Protein AF-A0A2D4WME4-F1 (afdb_monomer_lite)

pLDDT: mean 76.22, std 17.7, range [35.75, 96.25]

Radius of gyration: 24.3 Å; chains: 1; bounding box: 47×23×70 Å

Sequence (103 aa):
MIMSYLLRKIFPWVVEISLWLMLVAGAVMGYEGNYLGSAAMSALLGAAMGFFAGVIPIGMLQTMIRNNILLESMVKDGYGRPRLSLHKGQVVEMPYVSSEDQL

Foldseek 3Di:
DVVVVVCVVCLVVVLVVQLVVLLQVQLVVQLVVCPPVDSNVRSNVRSVVSNVVSCVVSVVVVVVVVVVVVVVVCVVVCPPPQPQDPDPNDRDRDPPDDPPPPD

Secondary structure (DSSP, 8-state):
-HHHHHHHHHHHHHHHHHHHHHHHHHHHHHHHHTTTS-HHHHHHHHHHHHHHHHHHHHHHHHHHHHHHHHHHHHHHTTTTS--EEEETTEEEE-----TT---

Structure (mmCIF, N/CA/C/O backbone):
data_AF-A0A2D4WME4-F1
#
_entry.id   AF-A0A2D4WME4-F1
#
loop_
_atom_site.group_PDB
_atom_site.id
_atom_site.type_symbol
_atom_site.label_atom_id
_atom_site.label_alt_id
_atom_site.label_comp_id
_atom_site.label_asym_id
_atom_site.label_entity_id
_atom_site.label_seq_id
_atom_site.pdbx_PDB_ins_code
_atom_site.Cartn_x
_atom_site.Cartn_y
_atom_site.Cartn_z
_atom_site.occupancy
_atom_site.B_iso_or_equiv
_atom_site.auth_seq_id
_atom_site.auth_comp_id
_atom_site.auth_asym_id
_atom_site.auth_atom_id
_atom_site.pdbx_PDB_model_num
ATOM 1 N N . MET A 1 1 ? -21.127 -11.366 15.732 1.00 60.62 1 MET A N 1
ATOM 2 C CA . MET A 1 1 ? -19.805 -11.924 16.112 1.00 60.62 1 MET A CA 1
ATOM 3 C C . MET A 1 1 ? -19.073 -12.600 14.949 1.00 60.62 1 MET A C 1
ATOM 5 O O . MET A 1 1 ? -17.888 -12.346 14.792 1.00 60.62 1 MET A O 1
ATOM 9 N N . ILE A 1 2 ? -19.734 -13.399 14.099 1.00 64.00 2 ILE A N 1
ATOM 10 C CA . ILE A 1 2 ? -19.079 -14.060 12.945 1.00 64.00 2 ILE A CA 1
ATOM 11 C C . ILE A 1 2 ? -18.520 -13.071 11.906 1.00 64.00 2 ILE A C 1
ATOM 13 O O . ILE A 1 2 ? -17.368 -13.202 11.504 1.00 64.00 2 ILE A O 1
ATOM 17 N N . MET A 1 3 ? -19.278 -12.027 11.547 1.00 58.12 3 MET A N 1
ATOM 18 C CA . MET A 1 3 ? -18.844 -11.027 10.557 1.00 58.12 3 MET A CA 1
ATOM 19 C C . MET A 1 3 ? -17.570 -10.276 10.992 1.00 58.12 3 MET A C 1
ATOM 21 O O . MET A 1 3 ? -16.644 -10.107 10.205 1.00 58.12 3 MET A O 1
ATOM 25 N N . SER A 1 4 ? -17.483 -9.878 12.268 1.00 66.94 4 SER A N 1
ATOM 26 C CA . SER A 1 4 ? -16.319 -9.159 12.809 1.00 66.94 4 SER A CA 1
ATOM 27 C C . SER A 1 4 ? -15.069 -10.037 12.899 1.00 66.94 4 SER A C 1
ATOM 29 O O . SER A 1 4 ? -13.957 -9.544 12.727 1.00 66.94 4 SER A O 1
ATOM 31 N N . TYR A 1 5 ? -15.240 -11.337 13.156 1.00 70.44 5 TYR A N 1
ATOM 32 C CA . TYR A 1 5 ? -14.137 -12.297 13.171 1.00 70.44 5 TYR A CA 1
ATOM 33 C C . TYR A 1 5 ? -13.589 -12.545 11.760 1.00 70.44 5 TYR A C 1
ATOM 35 O O . TYR A 1 5 ? -12.378 -12.494 11.550 1.00 70.44 5 TYR A O 1
ATOM 43 N N . LEU A 1 6 ? -14.479 -12.738 10.781 1.00 72.75 6 LEU A N 1
ATOM 44 C CA . LEU A 1 6 ? -14.095 -12.923 9.380 1.00 72.75 6 LEU A CA 1
ATOM 45 C C . LEU A 1 6 ? -13.369 -11.694 8.826 1.00 72.75 6 LEU A C 1
ATOM 47 O O . LEU A 1 6 ? -12.316 -11.844 8.212 1.00 72.75 6 LEU A O 1
ATOM 51 N N . LEU A 1 7 ? -13.862 -10.487 9.121 1.00 71.00 7 LEU A N 1
ATOM 52 C CA . LEU A 1 7 ? -13.192 -9.239 8.747 1.00 71.00 7 LEU A CA 1
ATOM 53 C C . LEU A 1 7 ? -11.784 -9.144 9.345 1.00 71.00 7 LEU A C 1
ATOM 55 O O . LEU A 1 7 ? -10.840 -8.881 8.610 1.00 71.00 7 LEU A O 1
ATOM 59 N N . ARG A 1 8 ? -11.598 -9.439 10.639 1.00 73.19 8 ARG A N 1
ATOM 60 C CA . ARG A 1 8 ? -10.256 -9.435 11.257 1.00 73.19 8 ARG A CA 1
ATOM 61 C C . ARG A 1 8 ? -9.307 -10.460 10.643 1.00 73.19 8 ARG A C 1
ATOM 63 O O . ARG A 1 8 ? -8.107 -10.214 10.605 1.00 73.19 8 ARG A O 1
ATOM 70 N N . LYS A 1 9 ? -9.830 -11.597 10.181 1.00 80.75 9 LYS A N 1
ATOM 71 C CA . LYS A 1 9 ? -9.023 -12.656 9.574 1.00 80.75 9 LYS A CA 1
ATOM 72 C C . LYS A 1 9 ? -8.642 -12.341 8.130 1.00 80.75 9 LYS A C 1
ATOM 74 O O . LYS A 1 9 ? -7.520 -12.632 7.750 1.00 80.75 9 LYS A O 1
ATOM 79 N N . ILE A 1 10 ? -9.551 -11.767 7.343 1.00 83.38 10 ILE A N 1
ATOM 80 C CA . ILE A 1 10 ? -9.369 -11.523 5.901 1.00 83.38 10 ILE A CA 1
ATOM 81 C C . ILE A 1 10 ? -8.655 -10.194 5.637 1.00 83.38 10 ILE A C 1
ATOM 83 O O . ILE A 1 10 ? -7.885 -10.085 4.689 1.00 83.38 10 ILE A O 1
ATOM 87 N N . PHE A 1 11 ? -8.862 -9.184 6.480 1.00 80.62 11 PHE A N 1
ATOM 88 C CA . PHE A 1 11 ? -8.331 -7.841 6.254 1.00 80.62 11 PHE A CA 1
ATOM 89 C C . PHE A 1 11 ? -6.792 -7.768 6.127 1.00 80.62 11 PHE A C 1
ATOM 91 O O . PHE A 1 11 ? -6.326 -7.093 5.210 1.00 80.62 11 PHE A O 1
ATOM 98 N N . PRO A 1 12 ? -5.984 -8.487 6.937 1.00 82.88 12 PRO A N 1
ATOM 99 C CA . PRO A 1 12 ? -4.533 -8.538 6.740 1.00 82.88 12 PRO A CA 1
ATOM 100 C C . PRO A 1 12 ? -4.131 -9.091 5.366 1.00 82.88 12 PRO A C 1
ATOM 102 O O . PRO A 1 12 ? -3.237 -8.546 4.729 1.00 82.88 12 PRO A O 1
ATOM 105 N N . TRP A 1 13 ? -4.842 -10.110 4.872 1.00 87.31 13 TRP A N 1
ATOM 106 C CA . TRP A 1 13 ? -4.598 -10.676 3.542 1.00 87.31 13 TRP A CA 1
ATOM 107 C C . TRP A 1 13 ? -4.935 -9.686 2.431 1.00 87.31 13 TRP A C 1
ATOM 109 O O . TRP A 1 13 ? -4.188 -9.568 1.467 1.00 87.31 13 TRP A O 1
ATOM 119 N N . VAL A 1 14 ? -6.037 -8.942 2.565 1.00 86.38 14 VAL A N 1
ATOM 120 C CA . VAL A 1 14 ? -6.419 -7.906 1.590 1.00 86.38 14 VAL A CA 1
ATOM 121 C C . VAL A 1 14 ? -5.359 -6.810 1.522 1.00 86.38 14 VAL A C 1
ATOM 123 O O . VAL A 1 14 ? -4.992 -6.384 0.429 1.00 86.38 14 VAL A O 1
ATOM 126 N N . VAL A 1 15 ? -4.842 -6.379 2.675 1.00 86.62 15 VAL A N 1
ATOM 127 C CA . VAL A 1 15 ? -3.744 -5.408 2.769 1.00 86.62 15 VAL A CA 1
ATOM 128 C C . VAL A 1 15 ? -2.494 -5.930 2.062 1.00 86.62 15 VAL A C 1
ATOM 130 O O . VAL A 1 15 ? -1.932 -5.232 1.221 1.00 86.62 15 VAL A O 1
ATOM 133 N N . GLU A 1 16 ? -2.092 -7.164 2.355 1.00 88.00 16 GLU A N 1
ATOM 134 C CA . GLU A 1 16 ? -0.896 -7.770 1.774 1.00 88.00 16 GLU A CA 1
ATOM 135 C C . GLU A 1 16 ? -1.013 -7.927 0.252 1.00 88.00 16 GLU A C 1
ATOM 137 O O . GLU A 1 16 ? -0.137 -7.481 -0.486 1.00 88.00 16 GLU A O 1
ATOM 142 N N . ILE A 1 17 ? -2.130 -8.471 -0.239 1.00 90.75 17 ILE A N 1
ATOM 143 C CA . ILE A 1 17 ? -2.386 -8.623 -1.678 1.00 90.75 17 ILE A CA 1
ATOM 144 C C . ILE A 1 17 ? -2.383 -7.258 -2.374 1.00 90.75 17 ILE A C 1
ATOM 146 O O . ILE A 1 17 ? -1.794 -7.114 -3.443 1.00 90.75 17 ILE A O 1
ATOM 150 N N . SER A 1 18 ? -2.993 -6.241 -1.762 1.00 88.44 18 SER A N 1
ATOM 151 C CA . SER A 1 18 ? -3.026 -4.887 -2.327 1.00 88.44 18 SER A CA 1
ATOM 152 C C . SER A 1 18 ? -1.623 -4.285 -2.457 1.00 88.44 18 SER A C 1
ATOM 154 O O . SER A 1 18 ? -1.327 -3.632 -3.456 1.00 88.44 18 SER A O 1
ATOM 156 N N . LEU A 1 19 ? -0.735 -4.535 -1.489 1.00 90.31 19 LEU A N 1
ATOM 157 C CA . LEU A 1 19 ? 0.660 -4.089 -1.550 1.00 90.31 19 LEU A CA 1
ATOM 158 C C . LEU A 1 19 ? 1.439 -4.781 -2.666 1.00 90.31 19 LEU A C 1
ATOM 160 O O . LEU A 1 19 ? 2.154 -4.118 -3.418 1.00 90.31 19 LEU A O 1
ATOM 164 N N . TRP A 1 20 ? 1.261 -6.093 -2.814 1.00 92.69 20 TRP A N 1
ATOM 165 C CA . TRP A 1 20 ? 1.875 -6.843 -3.907 1.00 92.69 20 TRP A CA 1
ATOM 166 C C . TRP A 1 20 ? 1.381 -6.373 -5.275 1.00 92.69 20 TRP A C 1
ATOM 168 O O . TRP A 1 20 ? 2.184 -6.216 -6.193 1.00 92.69 20 TRP A O 1
ATOM 178 N N . LEU A 1 21 ? 0.087 -6.076 -5.410 1.00 93.44 21 LEU A N 1
ATOM 179 C CA . LEU A 1 21 ? -0.471 -5.529 -6.646 1.00 93.44 21 LEU A CA 1
ATOM 180 C C . LEU A 1 21 ? 0.125 -4.159 -6.989 1.00 93.44 21 LEU A C 1
ATOM 182 O O . LEU A 1 21 ? 0.471 -3.933 -8.145 1.00 93.44 21 LEU A O 1
ATOM 186 N N . MET A 1 22 ? 0.305 -3.271 -6.007 1.00 93.00 22 MET A N 1
ATOM 187 C CA . MET A 1 22 ? 0.944 -1.965 -6.224 1.00 93.00 22 MET A CA 1
ATOM 188 C C . MET A 1 22 ? 2.418 -2.092 -6.620 1.00 93.00 22 MET A C 1
ATOM 190 O O . MET A 1 22 ? 2.893 -1.344 -7.474 1.00 93.00 22 MET A O 1
ATOM 194 N N . LEU A 1 23 ? 3.133 -3.066 -6.048 1.00 94.25 23 LEU A N 1
ATOM 195 C CA . LEU A 1 23 ? 4.505 -3.383 -6.439 1.00 94.25 23 LEU A CA 1
ATOM 196 C C . LEU A 1 23 ? 4.565 -3.841 -7.902 1.00 94.25 23 LEU A C 1
ATOM 198 O O . LEU A 1 23 ? 5.369 -3.319 -8.673 1.00 94.25 23 LEU A O 1
ATOM 202 N N . VAL A 1 24 ? 3.697 -4.774 -8.303 1.00 95.44 24 VAL A N 1
ATOM 203 C CA . VAL A 1 24 ? 3.649 -5.281 -9.685 1.00 95.44 24 VAL A CA 1
ATOM 204 C C . VAL A 1 24 ? 3.228 -4.183 -10.661 1.00 95.44 24 VAL A C 1
ATOM 206 O O . VAL A 1 24 ? 3.868 -4.018 -11.695 1.00 95.44 24 VAL A O 1
ATOM 209 N N . ALA A 1 25 ? 2.204 -3.394 -10.331 1.00 94.44 25 ALA A N 1
ATOM 210 C CA . ALA A 1 25 ? 1.757 -2.281 -11.164 1.00 94.44 25 ALA A CA 1
ATOM 211 C C . ALA A 1 25 ? 2.875 -1.247 -11.369 1.00 94.44 25 ALA A C 1
ATOM 213 O O . ALA A 1 25 ? 3.149 -0.848 -12.500 1.00 94.44 25 ALA A O 1
ATOM 214 N N . GLY A 1 26 ? 3.580 -0.877 -10.295 1.00 93.88 26 GLY A N 1
ATOM 215 C CA . GLY A 1 26 ? 4.747 -0.001 -10.374 1.00 93.88 26 GLY A CA 1
ATOM 216 C C . GLY A 1 26 ? 5.865 -0.589 -11.237 1.00 93.88 26 GLY A C 1
ATOM 217 O O . GLY A 1 26 ? 6.459 0.128 -12.042 1.00 93.88 26 GLY A O 1
ATOM 218 N N . ALA A 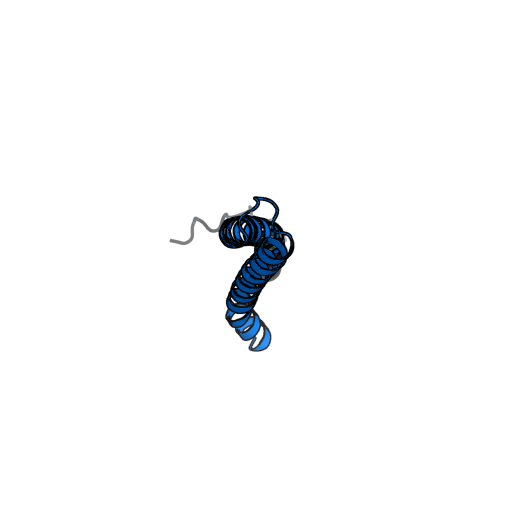1 27 ? 6.122 -1.896 -11.125 1.00 93.94 27 ALA A N 1
ATOM 219 C CA . ALA A 1 27 ? 7.118 -2.586 -11.941 1.00 93.94 27 ALA A CA 1
ATOM 220 C C . ALA A 1 27 ? 6.778 -2.548 -13.437 1.00 93.94 27 ALA A C 1
ATOM 222 O O . ALA A 1 27 ? 7.649 -2.257 -14.255 1.00 93.94 27 ALA A O 1
ATOM 223 N N . VAL A 1 28 ? 5.514 -2.804 -13.791 1.00 96.25 28 VAL A N 1
ATOM 224 C CA . VAL A 1 28 ? 5.025 -2.772 -15.179 1.00 96.25 28 VAL A CA 1
ATOM 225 C C . VAL A 1 28 ? 5.142 -1.364 -15.758 1.00 96.25 28 VAL A C 1
ATOM 227 O O . VAL A 1 28 ? 5.748 -1.193 -16.812 1.00 96.25 28 VAL A O 1
ATOM 230 N N . MET A 1 29 ? 4.663 -0.344 -15.038 1.00 94.19 29 MET A N 1
ATOM 231 C CA . MET A 1 29 ? 4.780 1.050 -15.484 1.00 94.19 29 MET A CA 1
ATOM 232 C C . MET A 1 29 ? 6.244 1.478 -15.655 1.00 94.19 29 MET A C 1
ATOM 234 O O . MET A 1 29 ? 6.592 2.149 -16.624 1.00 94.19 29 MET A O 1
ATOM 238 N N . GLY A 1 30 ? 7.119 1.062 -14.733 1.00 91.94 30 GLY A N 1
ATOM 239 C CA . GLY A 1 30 ? 8.555 1.308 -14.821 1.00 91.94 30 GLY A CA 1
ATOM 240 C C . GLY A 1 30 ? 9.208 0.628 -16.024 1.00 91.94 30 GLY A C 1
ATOM 241 O O . GLY A 1 30 ? 10.027 1.244 -16.706 1.00 91.94 30 GLY A O 1
ATOM 242 N N . TYR A 1 31 ? 8.835 -0.621 -16.306 1.00 93.56 31 TYR A N 1
ATOM 243 C CA . TYR A 1 31 ? 9.329 -1.374 -17.458 1.00 93.56 31 TYR A CA 1
ATOM 244 C C . TYR A 1 31 ? 8.936 -0.706 -18.781 1.00 93.56 31 TYR A C 1
ATOM 246 O O . TYR A 1 31 ? 9.795 -0.492 -19.635 1.00 93.56 31 TYR A O 1
ATOM 254 N N . GLU A 1 32 ? 7.660 -0.338 -18.927 1.00 92.31 32 GLU A N 1
ATOM 255 C CA . GLU A 1 32 ? 7.133 0.307 -20.136 1.00 92.31 32 GLU A CA 1
ATOM 256 C C . GLU A 1 32 ? 7.704 1.714 -20.344 1.00 92.31 32 GLU A C 1
ATOM 258 O O . GLU A 1 32 ? 8.012 2.097 -21.472 1.00 92.31 32 GLU A O 1
ATOM 263 N N . GLY A 1 33 ? 7.887 2.479 -19.264 1.00 90.25 33 GLY A N 1
ATOM 264 C CA . GLY A 1 33 ? 8.427 3.836 -19.330 1.00 90.25 33 GLY A CA 1
ATOM 265 C C . GLY A 1 33 ? 9.929 3.908 -19.625 1.00 90.25 33 GLY A C 1
ATOM 266 O O . GLY A 1 33 ? 10.393 4.925 -20.134 1.00 90.25 33 GLY A O 1
ATOM 267 N N . ASN A 1 34 ? 10.692 2.854 -19.305 1.00 90.44 34 ASN A N 1
ATOM 268 C CA . ASN A 1 34 ? 12.144 2.756 -19.512 1.00 90.44 34 ASN A CA 1
ATOM 269 C C . ASN A 1 34 ? 12.934 4.033 -19.120 1.00 90.44 34 ASN A C 1
ATOM 271 O O . ASN A 1 34 ? 13.839 4.481 -19.828 1.00 90.44 34 ASN A O 1
ATOM 275 N N . TYR A 1 35 ? 12.594 4.629 -17.974 1.00 81.94 35 TYR A N 1
ATOM 276 C CA . TYR A 1 35 ? 13.121 5.918 -17.501 1.00 81.94 35 TYR A CA 1
ATOM 277 C C . TYR A 1 35 ? 14.652 5.999 -17.354 1.00 81.94 35 TYR A C 1
ATOM 279 O O . TYR A 1 35 ? 15.208 7.092 -17.306 1.00 81.94 35 TYR A O 1
ATOM 287 N N . LEU A 1 36 ? 15.338 4.858 -17.242 1.00 87.75 36 LEU A N 1
ATOM 288 C CA . LEU A 1 36 ? 16.780 4.757 -16.978 1.00 87.75 36 LEU A CA 1
ATOM 289 C C . LEU A 1 36 ? 17.568 4.221 -18.184 1.00 87.75 36 LEU A C 1
ATOM 291 O O . LEU A 1 36 ? 18.736 3.866 -18.042 1.00 87.75 36 LEU A O 1
ATOM 295 N N . GLY A 1 37 ? 16.929 4.083 -19.351 1.00 86.62 37 GLY A N 1
ATOM 296 C CA . GLY A 1 37 ? 17.538 3.467 -20.536 1.00 86.62 37 GLY A CA 1
ATOM 297 C C . GLY A 1 37 ? 17.777 1.954 -20.409 1.00 86.62 37 GLY A C 1
ATOM 298 O O . GLY A 1 37 ? 18.249 1.327 -21.354 1.00 86.62 37 GLY A O 1
ATOM 299 N N . SER A 1 38 ? 17.421 1.357 -19.268 1.00 92.44 38 SER A N 1
ATOM 300 C CA . SER A 1 38 ? 17.377 -0.083 -19.027 1.00 92.44 38 SER A CA 1
ATOM 301 C C . SER A 1 38 ? 16.015 -0.460 -18.457 1.00 92.44 38 SER A C 1
ATOM 303 O O . SER A 1 38 ? 15.697 -0.117 -17.314 1.00 92.44 38 SER A O 1
ATOM 305 N N . ALA A 1 39 ? 15.241 -1.225 -19.231 1.00 90.56 39 ALA A N 1
ATOM 306 C CA . ALA A 1 39 ? 13.886 -1.623 -18.860 1.00 90.56 39 ALA A CA 1
ATOM 307 C C . ALA A 1 39 ? 13.863 -2.403 -17.535 1.00 90.56 39 ALA A C 1
ATOM 309 O O . ALA A 1 39 ? 12.969 -2.219 -16.713 1.00 90.56 39 ALA A O 1
ATOM 310 N N . ALA A 1 40 ? 14.896 -3.212 -17.278 1.00 91.88 40 ALA A N 1
ATOM 311 C CA . ALA A 1 40 ? 15.041 -3.944 -16.023 1.00 91.88 40 ALA A CA 1
ATOM 312 C C . ALA A 1 40 ? 15.262 -3.008 -14.823 1.00 91.88 40 ALA A C 1
ATOM 314 O O . ALA A 1 40 ? 14.619 -3.173 -13.789 1.00 91.88 40 ALA A O 1
ATOM 315 N N . MET A 1 41 ? 16.138 -2.006 -14.953 1.00 93.50 41 MET A N 1
ATOM 316 C CA . MET A 1 41 ? 16.387 -1.042 -13.874 1.00 93.50 41 MET A CA 1
ATOM 317 C C . MET A 1 41 ? 15.186 -0.123 -13.644 1.00 93.50 41 MET A C 1
ATOM 319 O O . MET A 1 41 ? 14.852 0.179 -12.500 1.00 93.50 41 MET A O 1
ATOM 323 N N . SER A 1 42 ? 14.500 0.290 -14.711 1.00 93.62 42 SER A N 1
ATOM 324 C CA . SER A 1 42 ? 13.290 1.107 -14.607 1.00 93.62 42 SER A CA 1
ATOM 325 C C . SER A 1 42 ? 12.123 0.344 -13.986 1.00 93.62 42 SER A C 1
ATOM 327 O O . SER A 1 42 ? 11.412 0.919 -13.166 1.00 93.62 42 SER A O 1
ATOM 329 N N . ALA A 1 43 ? 11.973 -0.953 -14.273 1.00 94.62 43 ALA A N 1
ATOM 330 C CA . ALA A 1 43 ? 11.006 -1.812 -13.593 1.00 94.62 43 ALA A CA 1
ATOM 331 C C . ALA A 1 43 ? 11.297 -1.931 -12.092 1.00 94.62 43 ALA A C 1
ATOM 333 O O . ALA A 1 43 ? 10.390 -1.822 -11.274 1.00 94.62 43 ALA A O 1
ATOM 334 N N . LEU A 1 44 ? 12.565 -2.105 -11.711 1.00 94.56 44 LEU A N 1
ATOM 335 C CA . LEU A 1 44 ? 12.975 -2.218 -10.309 1.00 94.56 44 LEU A CA 1
ATOM 336 C C . LEU A 1 44 ? 12.689 -0.927 -9.528 1.00 94.56 44 LEU A C 1
ATOM 338 O O . LEU A 1 44 ? 12.131 -0.968 -8.431 1.00 94.56 44 LEU A O 1
ATOM 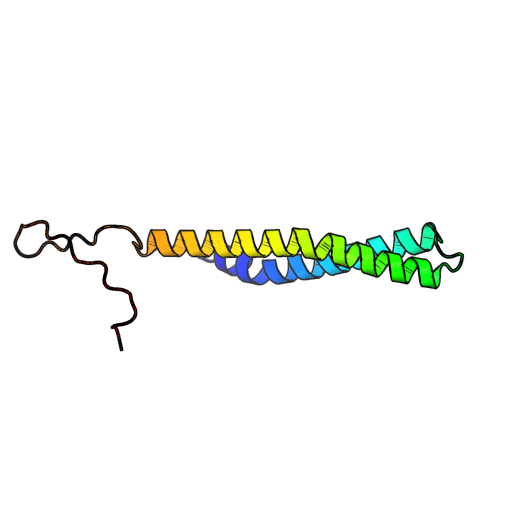342 N N . LEU A 1 45 ? 13.009 0.225 -10.124 1.00 93.25 45 LEU A N 1
ATOM 343 C CA . LEU A 1 45 ? 12.696 1.532 -9.550 1.00 93.25 45 LEU A CA 1
ATOM 344 C C . LEU A 1 45 ? 11.180 1.763 -9.457 1.00 93.25 45 LEU A C 1
ATOM 346 O O . LEU A 1 45 ? 10.686 2.199 -8.418 1.00 93.25 45 LEU A O 1
ATOM 350 N N . GLY A 1 46 ? 10.440 1.430 -10.517 1.00 94.56 46 GLY A N 1
ATOM 351 C CA . GLY A 1 46 ? 8.982 1.521 -10.546 1.00 94.56 46 GLY A CA 1
ATOM 352 C C . GLY A 1 46 ? 8.322 0.636 -9.487 1.00 94.56 46 GLY A C 1
ATOM 353 O O . GLY A 1 46 ? 7.410 1.087 -8.798 1.00 94.56 46 GLY A O 1
ATOM 354 N N . ALA A 1 47 ? 8.827 -0.583 -9.281 1.00 94.62 47 ALA A N 1
ATOM 355 C CA . ALA A 1 47 ? 8.365 -1.497 -8.239 1.00 94.62 47 ALA A CA 1
ATOM 356 C C . ALA A 1 47 ? 8.572 -0.910 -6.836 1.00 94.62 47 ALA A C 1
ATOM 358 O O . ALA A 1 47 ? 7.659 -0.934 -6.011 1.00 94.62 47 ALA A O 1
ATOM 359 N N . ALA A 1 48 ? 9.754 -0.339 -6.577 1.00 94.12 48 ALA A N 1
ATOM 360 C CA . ALA A 1 48 ? 10.059 0.314 -5.308 1.00 94.12 48 ALA A CA 1
ATOM 361 C C . ALA A 1 48 ? 9.133 1.516 -5.062 1.00 94.12 48 ALA A C 1
ATOM 363 O O . ALA A 1 48 ? 8.545 1.638 -3.988 1.00 94.12 48 ALA A O 1
ATOM 364 N N . MET A 1 49 ? 8.944 2.372 -6.069 1.00 93.31 49 MET A N 1
ATOM 365 C CA . MET A 1 49 ? 8.034 3.514 -5.977 1.00 93.31 49 MET A CA 1
ATOM 366 C C . MET A 1 49 ? 6.577 3.091 -5.765 1.00 93.31 49 MET A C 1
ATOM 368 O O . MET A 1 49 ? 5.911 3.644 -4.892 1.00 93.31 49 MET A O 1
ATOM 372 N N . GLY A 1 50 ? 6.093 2.096 -6.513 1.00 92.12 50 GLY A N 1
ATOM 373 C CA . GLY A 1 50 ? 4.747 1.542 -6.363 1.00 92.12 50 GLY A CA 1
ATOM 374 C C . GLY A 1 50 ? 4.520 0.947 -4.975 1.00 92.12 50 GLY A C 1
ATOM 375 O O . GLY A 1 50 ? 3.490 1.199 -4.352 1.00 92.12 50 GLY A O 1
ATOM 376 N N . PHE A 1 51 ? 5.519 0.245 -4.433 1.00 90.69 51 PHE A N 1
ATOM 377 C CA . PHE A 1 51 ? 5.476 -0.265 -3.067 1.00 90.69 51 PHE A CA 1
ATOM 378 C C . PHE A 1 51 ? 5.352 0.866 -2.040 1.00 90.69 51 PHE A C 1
ATOM 380 O O . PHE A 1 51 ? 4.429 0.840 -1.230 1.00 90.69 51 PHE A O 1
ATOM 387 N N . PHE A 1 52 ? 6.199 1.901 -2.091 1.00 90.31 52 PHE A N 1
ATOM 388 C CA . PHE A 1 52 ? 6.098 3.031 -1.155 1.00 90.31 52 PHE A CA 1
ATOM 389 C C . PHE A 1 52 ? 4.779 3.802 -1.295 1.00 90.31 52 PHE A C 1
ATOM 391 O O . PHE A 1 52 ? 4.170 4.166 -0.286 1.00 90.31 52 PHE A O 1
ATOM 398 N N . ALA A 1 53 ? 4.305 3.995 -2.527 1.00 89.44 53 ALA A N 1
ATOM 399 C CA . ALA A 1 53 ? 3.017 4.621 -2.804 1.00 89.44 53 ALA A CA 1
ATOM 400 C C . ALA A 1 53 ? 1.832 3.799 -2.269 1.00 89.44 53 ALA A C 1
ATOM 402 O O . ALA A 1 53 ? 0.813 4.378 -1.910 1.00 89.44 53 ALA A O 1
ATOM 403 N N . GLY A 1 54 ? 1.959 2.471 -2.183 1.00 88.19 54 GLY A N 1
ATOM 404 C CA . GLY A 1 54 ? 0.963 1.584 -1.580 1.00 88.19 54 GLY A CA 1
ATOM 405 C C . GLY A 1 54 ? 1.057 1.499 -0.052 1.00 88.19 54 GLY A C 1
ATOM 406 O O . GLY A 1 54 ? 0.039 1.601 0.630 1.00 88.19 54 GLY A O 1
ATOM 407 N N . VAL A 1 55 ? 2.265 1.351 0.506 1.00 89.44 55 VAL A N 1
ATOM 408 C CA . VAL A 1 55 ? 2.504 1.151 1.952 1.00 89.44 55 VAL A CA 1
ATOM 409 C C . VAL A 1 55 ? 1.926 2.276 2.793 1.00 89.44 55 VAL A C 1
ATOM 411 O O . VAL A 1 55 ? 1.286 2.005 3.807 1.00 89.44 55 VAL A O 1
ATOM 414 N N . ILE A 1 56 ? 2.126 3.528 2.381 1.00 83.81 56 ILE A N 1
ATOM 415 C CA . ILE A 1 56 ? 1.686 4.690 3.158 1.00 83.81 56 ILE A CA 1
ATOM 416 C C . ILE A 1 56 ? 0.152 4.706 3.315 1.00 83.81 56 ILE A C 1
ATOM 418 O O . ILE A 1 56 ? -0.322 4.596 4.449 1.00 83.81 56 ILE A O 1
ATOM 422 N N . PRO A 1 57 ? -0.658 4.782 2.240 1.00 84.94 57 PRO A N 1
ATOM 423 C CA . PRO A 1 57 ? -2.110 4.842 2.374 1.00 84.94 57 PRO A CA 1
ATOM 424 C C . PRO A 1 57 ? -2.706 3.549 2.940 1.00 84.94 57 PRO A C 1
ATOM 426 O O . PRO A 1 57 ? -3.632 3.617 3.748 1.00 84.94 57 PRO A O 1
ATOM 429 N N . ILE A 1 58 ? -2.174 2.374 2.581 1.00 87.12 58 ILE A N 1
ATOM 430 C CA . ILE A 1 58 ? -2.690 1.091 3.080 1.00 87.12 58 ILE A CA 1
ATOM 431 C C . ILE A 1 58 ? -2.378 0.923 4.576 1.00 87.12 58 ILE A C 1
ATOM 433 O O . ILE A 1 58 ? -3.247 0.510 5.346 1.00 87.12 58 ILE A O 1
ATOM 437 N N . GLY A 1 59 ? -1.182 1.312 5.024 1.00 83.94 59 GLY A N 1
ATOM 438 C CA . GLY A 1 59 ? -0.817 1.315 6.441 1.00 83.94 59 GLY A CA 1
ATOM 439 C C . GLY A 1 59 ? -1.655 2.302 7.260 1.00 83.94 59 GLY A C 1
ATOM 440 O O . GLY A 1 59 ? -2.130 1.970 8.352 1.00 83.94 59 GLY A O 1
ATOM 441 N N . MET A 1 60 ? -1.920 3.496 6.717 1.00 84.56 60 MET A N 1
ATOM 442 C CA . MET A 1 60 ? -2.838 4.462 7.333 1.00 84.56 60 MET A CA 1
ATOM 443 C C . MET A 1 60 ? -4.263 3.903 7.440 1.00 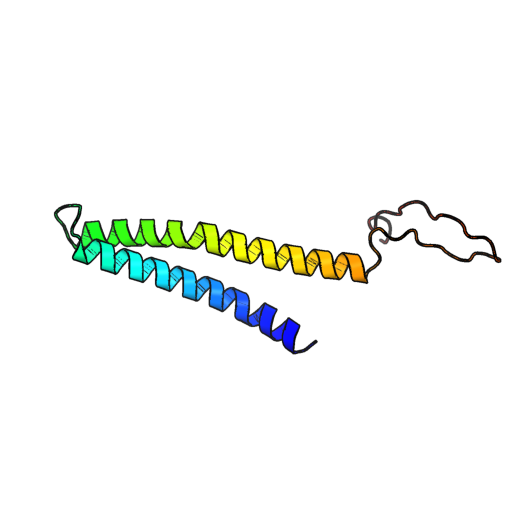84.56 60 MET A C 1
ATOM 445 O O . MET A 1 60 ? -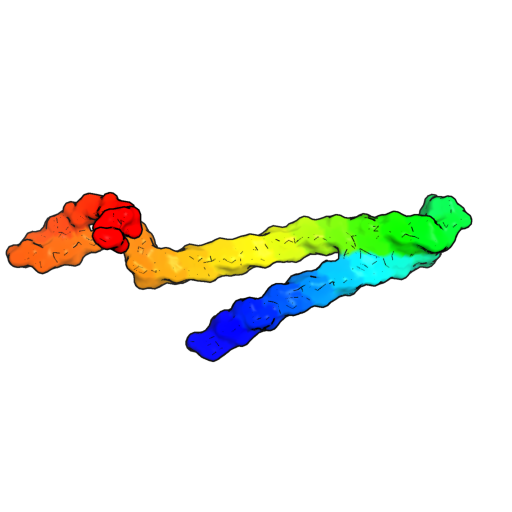4.888 3.999 8.494 1.00 84.56 60 MET A O 1
ATOM 449 N N . LEU A 1 61 ? -4.771 3.252 6.392 1.00 84.25 61 LEU A N 1
ATOM 450 C CA . LEU A 1 61 ? -6.081 2.597 6.415 1.00 84.25 61 LEU A CA 1
ATOM 451 C C . LEU A 1 61 ? -6.147 1.507 7.498 1.00 84.25 61 LEU A C 1
ATOM 453 O O . LEU A 1 61 ? -7.092 1.459 8.287 1.00 84.25 61 LEU A O 1
ATOM 457 N N . GLN A 1 62 ? -5.123 0.654 7.572 1.00 84.81 62 GLN A N 1
ATOM 458 C CA . GLN A 1 62 ? -5.054 -0.428 8.550 1.00 84.81 62 GLN A CA 1
ATOM 459 C C . GLN A 1 62 ? -5.030 0.099 9.989 1.00 84.81 62 GLN A C 1
ATOM 461 O O . GLN A 1 62 ? -5.738 -0.423 10.855 1.00 84.81 62 GLN A O 1
ATOM 466 N N . THR A 1 63 ? -4.242 1.142 10.252 1.00 83.75 63 THR A N 1
ATOM 467 C CA . THR A 1 63 ? -4.176 1.778 11.576 1.00 83.75 63 THR A CA 1
ATOM 468 C C . THR A 1 63 ? -5.484 2.472 11.950 1.00 83.75 63 THR A C 1
ATOM 470 O O . THR A 1 63 ? -5.954 2.281 13.072 1.00 83.75 63 THR A O 1
ATOM 473 N N . MET A 1 64 ? -6.127 3.188 11.021 1.00 82.25 64 MET A N 1
ATOM 474 C CA . MET A 1 64 ? -7.443 3.798 11.249 1.00 82.25 64 MET A CA 1
ATOM 475 C C . MET A 1 64 ? -8.503 2.755 11.613 1.00 82.25 64 MET A C 1
ATOM 477 O O . MET A 1 64 ? -9.204 2.912 12.613 1.00 82.25 64 MET A O 1
ATOM 481 N N . ILE A 1 65 ? -8.586 1.656 10.858 1.00 82.38 65 ILE A N 1
ATOM 482 C CA . ILE A 1 65 ? -9.553 0.583 11.126 1.00 82.38 65 ILE A CA 1
ATOM 483 C C . ILE A 1 65 ? -9.279 -0.068 12.483 1.00 82.38 65 ILE A C 1
ATOM 485 O O . ILE A 1 65 ? -10.210 -0.284 13.261 1.00 82.38 65 ILE A O 1
ATOM 489 N N . ARG A 1 66 ? -8.008 -0.334 12.812 1.00 83.31 66 ARG A N 1
ATOM 490 C CA . ARG A 1 66 ? -7.631 -0.889 14.119 1.00 83.31 66 ARG A CA 1
ATOM 491 C C . ARG A 1 66 ? -8.043 0.036 15.264 1.00 83.31 66 ARG A C 1
ATOM 493 O O . ARG A 1 66 ? -8.621 -0.435 16.239 1.00 83.31 66 ARG A O 1
ATOM 500 N N . ASN A 1 67 ? -7.771 1.333 15.141 1.00 84.00 67 ASN A N 1
ATOM 501 C CA . ASN A 1 67 ? -8.094 2.318 16.170 1.00 84.00 67 ASN A CA 1
ATOM 502 C C . ASN A 1 67 ? -9.606 2.474 16.352 1.00 84.00 67 ASN A C 1
ATOM 504 O O . ASN A 1 67 ? -10.069 2.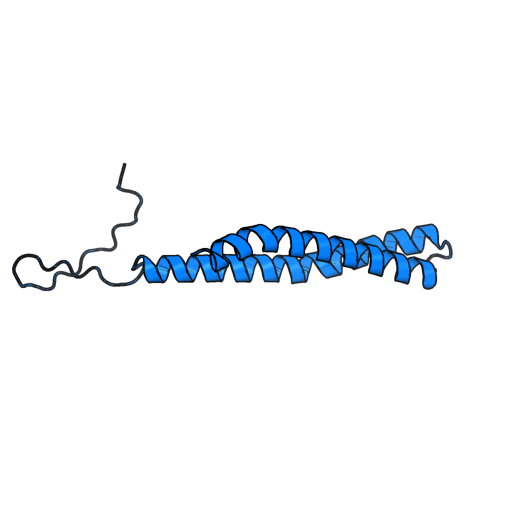553 17.484 1.00 84.00 67 ASN A O 1
ATOM 508 N N . ASN A 1 68 ? -10.384 2.443 15.269 1.00 83.25 68 ASN A N 1
ATOM 509 C CA . ASN A 1 68 ? -11.837 2.549 15.362 1.00 83.25 68 ASN A CA 1
ATOM 510 C C . ASN A 1 68 ? -12.452 1.333 16.077 1.00 83.25 68 ASN A C 1
ATOM 512 O O . ASN A 1 68 ? -13.307 1.476 16.944 1.00 83.25 68 ASN A O 1
ATOM 516 N N . ILE A 1 69 ? -11.941 0.131 15.793 1.00 80.25 69 ILE A N 1
ATOM 517 C CA . ILE A 1 69 ? -12.347 -1.091 16.500 1.00 80.25 69 ILE A CA 1
ATOM 518 C C . ILE A 1 69 ? -11.995 -1.014 17.996 1.00 80.25 69 ILE A C 1
ATOM 520 O O . ILE A 1 69 ? -12.787 -1.454 18.828 1.00 80.25 69 ILE A O 1
ATOM 524 N N . LEU A 1 70 ? -10.821 -0.470 18.341 1.00 79.69 70 LEU A N 1
ATOM 525 C CA . LEU A 1 70 ? -10.401 -0.283 19.735 1.00 79.69 70 LEU A CA 1
ATOM 526 C C . LEU A 1 70 ? -11.291 0.730 20.467 1.00 79.69 70 LEU A C 1
ATOM 528 O O . LEU A 1 70 ? -11.723 0.466 21.589 1.00 79.69 70 LEU A O 1
ATOM 532 N N . LEU A 1 71 ? -11.613 1.850 19.819 1.00 80.75 71 LEU A N 1
ATOM 533 C CA . LEU A 1 71 ? -12.535 2.852 20.352 1.00 80.75 71 LEU A CA 1
ATOM 534 C C . LEU A 1 71 ? -13.928 2.260 20.582 1.00 80.75 71 LEU A C 1
ATOM 536 O O . LEU A 1 71 ? -14.497 2.444 21.656 1.00 80.75 71 LEU A O 1
ATOM 540 N N . GLU A 1 72 ? -14.456 1.488 19.630 1.00 78.38 72 GLU A N 1
ATOM 541 C CA . GLU A 1 72 ? -15.732 0.792 19.812 1.00 78.38 72 GLU A CA 1
ATOM 542 C C . GLU A 1 72 ? -15.717 -0.168 21.007 1.00 78.38 72 GLU A C 1
ATOM 544 O O . GLU A 1 72 ? -16.722 -0.257 21.716 1.00 78.38 72 GLU A O 1
ATOM 549 N N . SER A 1 73 ? -14.613 -0.890 21.248 1.00 72.88 73 SER A N 1
ATOM 550 C CA . SER A 1 73 ? -14.494 -1.726 22.451 1.00 72.88 73 SER A CA 1
ATOM 551 C C . SER A 1 73 ? -14.440 -0.893 23.727 1.00 72.88 73 SER A C 1
ATOM 553 O O . SER A 1 73 ? -15.217 -1.154 24.636 1.00 72.88 73 SER A O 1
ATOM 555 N N . MET A 1 74 ? -13.636 0.173 23.771 1.00 72.56 74 MET A N 1
ATOM 556 C CA . MET A 1 74 ? -13.535 1.045 24.948 1.00 72.56 74 MET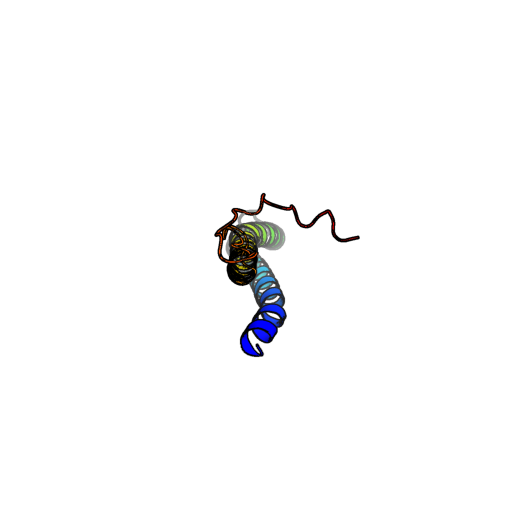 A CA 1
ATOM 557 C C . MET A 1 74 ? -14.888 1.671 25.316 1.00 72.56 74 MET A C 1
ATOM 559 O O . MET A 1 74 ? -15.275 1.684 26.484 1.00 72.56 74 MET A O 1
ATOM 563 N N . VAL A 1 75 ? -15.659 2.127 24.323 1.00 73.38 75 VAL A N 1
ATOM 564 C CA . VAL A 1 75 ? -17.005 2.676 24.549 1.00 73.38 75 VAL A CA 1
ATOM 565 C C . VAL A 1 75 ? -17.965 1.613 25.093 1.00 73.38 75 VAL A C 1
ATOM 567 O O . VAL A 1 75 ? -18.763 1.913 25.985 1.00 73.38 75 VAL A O 1
ATOM 570 N N . LYS A 1 76 ? -17.898 0.375 24.585 1.00 72.62 76 LYS A N 1
ATOM 571 C CA . LYS A 1 76 ? -18.722 -0.748 25.071 1.00 72.62 76 LYS A CA 1
ATOM 572 C C . LYS A 1 76 ? -18.349 -1.168 26.492 1.00 72.62 76 LYS A C 1
ATOM 574 O O . LYS A 1 76 ? -19.247 -1.453 27.278 1.00 72.62 76 LYS A O 1
ATOM 579 N N . ASP A 1 77 ? -17.066 -1.117 26.831 1.00 69.94 77 ASP A N 1
ATOM 580 C CA . ASP A 1 77 ? -16.539 -1.468 28.154 1.00 69.94 77 ASP A CA 1
ATOM 581 C C . ASP A 1 77 ? -16.733 -0.341 29.192 1.00 69.94 77 ASP A C 1
ATOM 583 O O . ASP A 1 77 ? -16.343 -0.461 30.357 1.00 69.94 77 ASP A O 1
ATOM 587 N N . GLY A 1 78 ? -17.378 0.763 28.792 1.00 63.97 78 GLY A N 1
ATOM 588 C CA . GLY A 1 78 ? -17.715 1.879 29.672 1.00 63.97 78 GLY A CA 1
ATOM 589 C C . GLY A 1 78 ? -16.519 2.757 30.038 1.00 63.97 78 GLY A C 1
ATOM 590 O O . GLY A 1 78 ? -16.602 3.510 31.009 1.00 63.97 78 GLY A O 1
ATOM 591 N N . TYR A 1 79 ? -15.425 2.689 29.275 1.00 55.62 79 TYR A N 1
ATOM 592 C CA . TYR A 1 79 ? -14.294 3.602 29.426 1.00 55.62 79 TYR A CA 1
ATOM 593 C C . TYR A 1 79 ? -14.777 5.043 29.185 1.00 55.62 79 TYR A C 1
ATOM 595 O O . TYR A 1 79 ? -15.348 5.351 28.139 1.00 55.62 79 TYR A O 1
ATOM 603 N N . GLY A 1 80 ? -14.605 5.918 30.181 1.00 55.12 80 GLY A N 1
ATOM 604 C CA . GLY A 1 80 ? -15.067 7.313 30.141 1.00 55.12 80 GLY A CA 1
ATOM 605 C C . GLY A 1 80 ? -16.511 7.558 30.602 1.00 55.12 80 GLY A C 1
ATOM 606 O O . GLY A 1 80 ? -16.956 8.704 30.590 1.00 55.12 80 GLY A O 1
ATOM 607 N N . ARG A 1 81 ? -17.257 6.532 31.043 1.00 52.47 81 ARG A N 1
ATOM 608 C CA . ARG A 1 81 ? -18.512 6.747 31.785 1.00 52.47 81 ARG A CA 1
ATOM 609 C C . ARG A 1 81 ? -18.199 6.810 33.283 1.00 52.47 81 ARG A C 1
ATOM 611 O O . ARG A 1 81 ? -17.547 5.884 33.769 1.00 52.47 81 ARG A O 1
ATOM 618 N N . PRO A 1 82 ? -18.669 7.826 34.036 1.00 50.72 82 PRO A N 1
ATOM 619 C CA . PRO A 1 82 ? -18.596 7.773 35.490 1.00 50.72 82 PRO A CA 1
ATOM 620 C C . PRO A 1 82 ? -19.321 6.503 35.940 1.00 50.72 82 PRO A C 1
ATOM 622 O O . PRO A 1 82 ? -20.515 6.325 35.679 1.00 50.72 82 PRO A O 1
ATOM 625 N N . ARG A 1 83 ? -18.580 5.570 36.548 1.00 53.00 83 ARG A N 1
ATOM 626 C CA . ARG A 1 83 ? -19.162 4.366 37.141 1.00 53.00 83 ARG A CA 1
ATOM 627 C C . ARG A 1 83 ? -19.949 4.816 38.363 1.00 53.00 83 ARG A C 1
ATOM 629 O O . ARG A 1 83 ? -19.405 4.968 39.449 1.00 53.00 83 ARG A O 1
ATOM 636 N N . LEU A 1 84 ? -21.236 5.070 38.160 1.00 49.50 84 LEU A N 1
ATOM 637 C CA . LEU A 1 84 ? -22.179 5.317 39.237 1.00 49.50 84 LEU A CA 1
ATOM 638 C C . LEU A 1 84 ? -22.476 3.984 39.914 1.00 49.50 84 LEU A C 1
ATOM 640 O O . LEU A 1 84 ? -23.369 3.243 39.504 1.00 49.50 84 LEU A O 1
ATOM 644 N N . SER A 1 85 ? -21.701 3.650 40.942 1.00 48.94 85 SER A N 1
ATOM 645 C CA . SER A 1 85 ? -22.089 2.581 41.851 1.00 48.94 85 SER A CA 1
ATOM 646 C C . SER A 1 85 ? -23.175 3.115 42.782 1.00 48.94 85 SER A C 1
ATOM 648 O O . SER A 1 85 ? -22.934 4.027 43.573 1.00 48.94 85 SER A O 1
ATOM 650 N N . LEU A 1 86 ? -24.370 2.538 42.710 1.00 46.50 86 LEU A N 1
ATOM 651 C CA . LEU A 1 86 ? -25.407 2.739 43.717 1.00 46.50 86 LEU A CA 1
ATOM 652 C C . LEU A 1 86 ? -24.994 2.002 44.994 1.00 46.50 86 LEU A C 1
ATOM 654 O O . LEU A 1 86 ? -25.301 0.825 45.174 1.00 46.50 86 LEU A O 1
ATOM 658 N N . HIS A 1 87 ? -24.292 2.691 45.891 1.00 46.28 87 HIS A N 1
ATOM 659 C CA . HIS A 1 87 ? -24.100 2.212 47.254 1.00 46.28 87 HIS A CA 1
ATOM 660 C C . HIS A 1 87 ? -25.152 2.886 48.139 1.00 46.28 87 HIS A C 1
ATOM 662 O O . HIS A 1 87 ? -25.089 4.084 48.393 1.00 46.28 87 HIS A O 1
ATOM 668 N N . LYS A 1 88 ? -26.165 2.121 48.570 1.00 47.19 88 LYS A N 1
ATOM 669 C CA . LYS A 1 88 ? -27.217 2.581 49.500 1.00 47.19 88 LYS A CA 1
ATOM 670 C C . LYS A 1 88 ? -27.990 3.839 49.045 1.00 47.19 88 LYS A C 1
ATOM 672 O O . LYS A 1 88 ? -28.269 4.717 49.851 1.00 47.19 88 LYS A O 1
ATOM 677 N N . GLY A 1 89 ? -28.361 3.932 47.766 1.00 53.53 89 GLY A N 1
ATOM 678 C CA . GLY A 1 89 ? -29.262 4.993 47.284 1.00 53.53 89 GLY A CA 1
ATOM 679 C C . GLY A 1 89 ? -28.634 6.383 47.119 1.00 53.53 89 GLY A C 1
ATOM 680 O O . GLY A 1 89 ? -29.360 7.327 46.818 1.00 53.53 89 GLY A O 1
ATOM 681 N N . GLN A 1 90 ? -27.310 6.519 47.255 1.00 49.19 90 GLN A N 1
ATOM 682 C CA . GLN A 1 90 ? -26.575 7.720 46.854 1.00 49.19 90 GLN A CA 1
ATOM 683 C C . GLN A 1 90 ? -25.706 7.450 45.623 1.00 49.19 90 GLN A C 1
ATOM 685 O O . GLN A 1 90 ? -25.029 6.427 45.512 1.00 49.19 90 GLN A O 1
ATOM 690 N N . VAL A 1 91 ? -25.760 8.398 44.691 1.00 49.44 91 VAL A N 1
ATOM 691 C CA . VAL A 1 91 ? -24.920 8.492 43.497 1.00 49.44 91 VAL A CA 1
ATOM 692 C C . VAL A 1 91 ? -23.539 8.950 43.967 1.00 49.44 91 VAL A C 1
ATOM 694 O O . VAL A 1 91 ? -23.342 10.131 44.232 1.00 49.44 91 VAL A O 1
ATOM 697 N N . VAL A 1 92 ? -22.607 8.013 44.149 1.00 52.28 92 VAL A N 1
ATOM 698 C CA . VAL A 1 92 ? -21.209 8.328 44.478 1.00 52.28 92 VAL A CA 1
ATOM 699 C C . VAL A 1 92 ? -20.398 8.257 43.188 1.00 52.28 92 VAL A C 1
ATOM 701 O O . VAL A 1 92 ? -20.406 7.230 42.507 1.00 52.28 92 VAL A O 1
ATOM 704 N N . GLU A 1 93 ? -19.718 9.348 42.837 1.00 50.00 93 GLU A N 1
ATOM 705 C CA . GLU A 1 93 ? -18.729 9.351 41.759 1.00 50.00 93 GLU A CA 1
ATOM 706 C C . GLU A 1 93 ? -17.538 8.494 42.199 1.00 50.00 93 GLU A C 1
ATOM 708 O O . GLU A 1 93 ? -16.809 8.852 43.124 1.00 50.00 93 GLU A O 1
ATOM 713 N N . MET A 1 94 ? -17.356 7.325 41.583 1.00 53.09 94 MET A N 1
ATOM 714 C CA . MET A 1 94 ? -16.143 6.546 41.814 1.00 53.09 94 MET A CA 1
ATOM 715 C C . MET A 1 94 ? -14.962 7.237 41.117 1.00 53.09 94 MET A C 1
ATOM 717 O O . MET A 1 94 ? -15.084 7.571 39.934 1.00 53.09 94 MET A O 1
ATOM 721 N N . PRO A 1 95 ? -13.819 7.435 41.803 1.00 50.47 95 PRO A N 1
ATOM 722 C CA . PRO A 1 95 ? -12.609 7.917 41.152 1.00 50.47 95 PRO A CA 1
ATOM 723 C C . PRO A 1 95 ? -12.214 6.956 40.027 1.00 50.47 95 PRO A C 1
ATOM 725 O O . PRO A 1 95 ? -12.457 5.751 40.112 1.00 50.47 95 PRO A O 1
ATOM 728 N N . TYR A 1 96 ? -11.630 7.501 38.959 1.00 48.09 96 TYR A N 1
ATOM 729 C CA . TYR A 1 96 ? -11.102 6.726 37.839 1.00 48.09 96 TYR A CA 1
ATOM 730 C C . TYR A 1 96 ? -10.050 5.738 38.356 1.00 48.09 96 TYR A C 1
ATOM 732 O O . TYR A 1 96 ? -8.894 6.100 38.545 1.00 48.09 96 TYR A O 1
ATOM 740 N N . VAL A 1 97 ? -10.451 4.493 38.602 1.00 48.22 97 VAL A N 1
ATOM 741 C CA . VAL A 1 97 ? -9.511 3.407 38.870 1.00 48.22 97 VAL A CA 1
ATOM 742 C C . VAL A 1 97 ? -8.934 3.012 37.516 1.00 48.22 97 VAL A C 1
ATOM 744 O O . VAL A 1 97 ? -9.655 2.481 36.665 1.00 48.22 97 VAL A O 1
ATOM 747 N N . SER A 1 98 ? -7.661 3.341 37.282 1.00 42.34 98 SER A N 1
ATOM 748 C CA . SER A 1 98 ? -6.912 2.760 36.172 1.00 42.34 98 SER A CA 1
ATOM 749 C C . SER A 1 98 ? -6.923 1.246 36.358 1.00 42.34 98 SER A C 1
ATOM 751 O O . SER A 1 98 ? -6.774 0.728 37.462 1.00 42.34 98 SER A O 1
ATOM 753 N N . SER A 1 99 ? -7.141 0.509 35.278 1.00 48.72 99 SER A N 1
ATOM 754 C CA . SER A 1 99 ? -7.211 -0.955 35.264 1.00 48.72 99 SER A CA 1
ATOM 755 C C . SER A 1 99 ? -5.875 -1.655 35.583 1.00 48.72 99 SER A C 1
ATOM 757 O O . SER A 1 99 ? -5.681 -2.793 35.172 1.00 48.72 99 SER A O 1
ATOM 759 N N . GLU A 1 100 ? -4.944 -0.982 36.261 1.00 45.47 100 GLU A N 1
ATOM 760 C CA . GLU A 1 100 ? -3.624 -1.501 36.636 1.00 45.47 100 GLU A CA 1
ATOM 761 C C . GLU A 1 100 ? -3.624 -2.212 38.003 1.00 45.47 100 GLU A C 1
ATOM 763 O O . GLU A 1 100 ? -2.709 -2.980 38.273 1.00 45.47 100 GLU A O 1
ATOM 768 N N . ASP A 1 101 ? -4.681 -2.062 38.812 1.00 42.72 101 ASP A N 1
ATOM 769 C CA . ASP A 1 101 ? -4.746 -2.605 40.184 1.00 42.72 101 ASP A CA 1
ATOM 770 C C . ASP A 1 101 ? -5.557 -3.914 40.329 1.00 42.72 101 ASP A C 1
ATOM 772 O O . ASP A 1 101 ? -6.000 -4.264 41.423 1.00 42.72 101 ASP A O 1
ATOM 776 N N . GLN A 1 102 ? -5.779 -4.668 39.247 1.00 39.12 102 GLN A N 1
ATOM 777 C CA . GLN A 1 102 ? -6.331 -6.032 39.336 1.00 39.12 102 GLN A CA 1
ATOM 778 C C . GLN A 1 102 ? -5.269 -7.080 38.983 1.00 39.12 102 GLN A C 1
ATOM 780 O O . GLN A 1 102 ? -5.331 -7.707 37.925 1.00 39.12 102 GLN A O 1
ATOM 785 N N . LEU A 1 103 ? -4.303 -7.253 39.890 1.00 35.75 103 LEU A N 1
ATOM 786 C CA . LEU A 1 103 ? -3.425 -8.425 39.996 1.00 35.75 103 LEU A CA 1
ATOM 787 C C . LEU A 1 103 ? -3.704 -9.158 41.311 1.00 35.75 103 LEU A C 1
ATOM 789 O O . LEU A 1 103 ? -3.816 -8.472 42.350 1.00 35.75 103 LEU A O 1
#